Protein AF-A0AAU3E827-F1 (afdb_monomer_lite)

pLDDT: mean 73.8, std 22.66, range [32.19, 98.62]

Sequence (170 aa):
MNSERAERLVTALRARGVMAHVAEVGVYQFGVRVVIDWNIEALWDTDGAAGLDAQVLSDGMLVGFVPHIGGSEDFTEQQLVEAIATTSYSTEGLRPPTRSETETGRGTSTGTAASAGAGTDTDTGTDAGGVGEPDLPSDIPGPPAPPPPAADRPAGPPDHRRPKGRWWRR

Secondary structure (DSSP, 8-state):
--HHHHHHHHHHHHHTT--EEEEEEETTEEEEEEEEETTEEEEES-S--SSEEEEEEETTEEEEEEEEETTGGG--HHHHHHHHHH----TTTTS------------------------------------------S--PPPPPPPPPPP-PPPPPP------------

Radius of gyration: 27.18 Å; chains: 1; bounding box: 45×84×48 Å

Foldseek 3Di:
DFDVLQVVLQVLLVVVVWQWDWDDPDDRFIFIWTDPDPQWIWTWCRVVDQFIKIFIGGVNHTDFIGDGDPPRSPDDSVRNSVCVNPDDPDPVNRDDPPPPPPPPDDDDDDDDDDDDDDDDDDDDDDDDDDDDDPPDPPDDPDDDDDDDPDDDDPDDDDDPPDDDDDDDDD

Structure (mmCIF, N/CA/C/O backbone):
data_AF-A0AAU3E827-F1
#
_entry.id   AF-A0AAU3E827-F1
#
loop_
_atom_site.group_PDB
_atom_site.id
_atom_site.type_symbol
_atom_site.label_atom_id
_atom_site.label_alt_id
_atom_site.label_comp_id
_atom_site.label_asym_id
_atom_site.label_entity_id
_atom_site.label_seq_id
_atom_site.pdbx_PDB_ins_code
_atom_site.Cartn_x
_atom_site.Cartn_y
_atom_site.Cartn_z
_atom_site.occupancy
_atom_site.B_iso_or_equiv
_atom_site.auth_seq_id
_atom_site.auth_comp_id
_atom_site.auth_asym_id
_atom_site.auth_atom_id
_atom_site.pdbx_PDB_model_num
ATOM 1 N N . MET A 1 1 ? 7.265 2.039 -7.268 1.00 89.50 1 MET A N 1
ATOM 2 C CA . MET A 1 1 ? 8.273 1.048 -6.779 1.00 89.50 1 MET A CA 1
ATOM 3 C C . MET A 1 1 ? 9.019 0.242 -7.878 1.00 89.50 1 MET A C 1
ATOM 5 O O . MET A 1 1 ? 8.606 0.265 -9.030 1.00 89.50 1 MET A O 1
ATOM 9 N N . ASN A 1 2 ? 10.076 -0.531 -7.530 1.00 91.88 2 ASN A N 1
ATOM 10 C CA . ASN A 1 2 ? 10.695 -1.596 -8.366 1.00 91.88 2 ASN A CA 1
ATOM 11 C C . ASN A 1 2 ? 10.451 -3.027 -7.808 1.00 91.88 2 ASN A C 1
ATOM 13 O O . ASN A 1 2 ? 10.104 -3.168 -6.636 1.00 91.88 2 ASN A O 1
ATOM 17 N N . SER A 1 3 ? 10.646 -4.082 -8.621 1.00 94.00 3 SER A N 1
ATOM 18 C CA . SER A 1 3 ? 10.312 -5.482 -8.251 1.00 94.00 3 SER A CA 1
ATOM 19 C C . SER A 1 3 ? 11.042 -5.981 -7.005 1.00 94.00 3 SER A C 1
ATOM 21 O O . SER A 1 3 ? 10.412 -6.470 -6.073 1.00 94.00 3 SER A O 1
ATOM 23 N N . GLU A 1 4 ? 12.366 -5.816 -6.941 1.00 95.81 4 GLU A N 1
ATOM 24 C CA . GLU A 1 4 ? 13.160 -6.335 -5.821 1.00 95.81 4 GLU A CA 1
ATOM 25 C C . GLU A 1 4 ? 12.760 -5.689 -4.489 1.00 95.81 4 GLU A C 1
ATOM 27 O O . GLU A 1 4 ? 12.676 -6.361 -3.460 1.00 95.81 4 GLU A O 1
ATOM 32 N N . ARG A 1 5 ? 12.488 -4.376 -4.495 1.00 94.88 5 ARG A N 1
ATOM 33 C CA . ARG A 1 5 ? 11.984 -3.671 -3.312 1.00 94.88 5 ARG A CA 1
ATOM 34 C C . ARG A 1 5 ? 10.590 -4.171 -2.941 1.00 94.88 5 ARG A C 1
ATOM 36 O O . ARG A 1 5 ? 10.353 -4.441 -1.766 1.00 94.88 5 ARG A O 1
ATOM 43 N N . ALA A 1 6 ? 9.701 -4.361 -3.917 1.00 96.50 6 ALA A N 1
ATOM 44 C CA . ALA A 1 6 ? 8.362 -4.900 -3.682 1.00 96.50 6 ALA A CA 1
ATOM 45 C C . ALA A 1 6 ? 8.412 -6.285 -3.015 1.00 96.50 6 ALA A C 1
ATOM 47 O O . ALA A 1 6 ? 7.718 -6.530 -2.029 1.00 96.50 6 ALA A O 1
ATOM 48 N N . GLU A 1 7 ? 9.281 -7.174 -3.497 1.00 97.88 7 GLU A N 1
ATOM 49 C CA . GLU A 1 7 ? 9.473 -8.518 -2.944 1.00 97.88 7 GLU A CA 1
ATOM 50 C C . GLU A 1 7 ? 9.976 -8.492 -1.495 1.00 97.88 7 GLU A C 1
ATOM 52 O O . GLU A 1 7 ? 9.471 -9.239 -0.646 1.00 97.88 7 GLU A O 1
ATOM 57 N N . ARG A 1 8 ? 10.935 -7.609 -1.183 1.00 98.25 8 ARG A N 1
ATOM 58 C CA . ARG A 1 8 ? 11.434 -7.428 0.190 1.00 98.25 8 ARG A CA 1
ATOM 59 C C . ARG A 1 8 ? 10.343 -6.916 1.126 1.00 98.25 8 ARG A C 1
ATOM 61 O O . ARG A 1 8 ? 10.157 -7.492 2.200 1.00 98.25 8 ARG A O 1
ATOM 68 N N . LEU A 1 9 ? 9.574 -5.910 0.705 1.00 98.12 9 LEU A N 1
ATOM 69 C CA . LEU A 1 9 ? 8.457 -5.382 1.495 1.00 98.12 9 LEU A CA 1
ATOM 70 C C . LEU A 1 9 ? 7.380 -6.445 1.731 1.00 98.12 9 LEU A C 1
ATOM 72 O O . LEU A 1 9 ? 6.948 -6.637 2.864 1.00 98.12 9 LEU A O 1
ATOM 76 N N . VAL A 1 10 ? 6.987 -7.189 0.695 1.00 98.56 10 VAL A N 1
ATOM 77 C CA . VAL A 1 10 ? 6.007 -8.282 0.808 1.00 98.56 10 VAL A CA 1
ATOM 78 C C . VAL A 1 10 ? 6.490 -9.356 1.776 1.00 98.56 10 VAL A C 1
ATOM 80 O O . VAL A 1 10 ? 5.712 -9.839 2.600 1.00 98.56 10 VAL A O 1
ATOM 83 N N . THR A 1 11 ? 7.771 -9.717 1.714 1.00 98.62 11 THR A N 1
ATOM 84 C CA . THR A 1 11 ? 8.370 -10.690 2.635 1.00 98.62 11 THR A CA 1
ATOM 85 C C . THR A 1 11 ? 8.300 -10.196 4.082 1.00 98.62 11 THR A C 1
ATOM 87 O O . THR A 1 11 ? 7.845 -10.932 4.960 1.00 98.62 11 THR A O 1
ATOM 90 N N . ALA A 1 12 ? 8.673 -8.938 4.331 1.00 98.44 12 ALA A N 1
ATOM 91 C CA . ALA A 1 12 ? 8.632 -8.332 5.660 1.00 98.44 12 ALA A CA 1
ATOM 92 C C . ALA A 1 12 ? 7.198 -8.170 6.204 1.00 98.44 12 ALA A C 1
ATOM 94 O O . ALA A 1 12 ? 6.941 -8.444 7.376 1.00 98.44 12 ALA A O 1
ATOM 95 N N . LEU A 1 13 ? 6.240 -7.793 5.354 1.00 98.44 13 LEU A N 1
ATOM 96 C CA . LEU A 1 13 ? 4.821 -7.691 5.708 1.00 98.44 13 LEU A CA 1
ATOM 97 C C . LEU A 1 13 ? 4.226 -9.057 6.067 1.00 98.44 13 LEU A C 1
ATOM 99 O O . LEU A 1 13 ? 3.558 -9.197 7.094 1.00 98.44 13 LEU A O 1
ATOM 103 N N . ARG A 1 14 ? 4.525 -10.095 5.277 1.00 98.31 14 ARG A N 1
ATOM 104 C CA . ARG A 1 14 ? 4.084 -11.469 5.563 1.00 98.31 14 ARG A CA 1
ATOM 105 C C . ARG A 1 14 ? 4.651 -12.003 6.871 1.00 98.31 14 ARG A C 1
ATOM 107 O O . ARG A 1 14 ? 3.928 -12.669 7.607 1.00 98.31 14 ARG A O 1
ATOM 114 N N . ALA A 1 15 ? 5.903 -11.678 7.196 1.00 98.12 15 ALA A N 1
ATOM 115 C CA . ALA A 1 15 ? 6.501 -12.037 8.483 1.00 98.12 15 ALA A CA 1
ATOM 116 C C . ALA A 1 15 ? 5.746 -11.426 9.684 1.00 98.12 15 ALA A C 1
ATOM 118 O O . ALA A 1 15 ? 5.785 -11.985 10.777 1.00 98.12 15 ALA A O 1
ATOM 119 N N . ARG A 1 16 ? 5.008 -10.326 9.473 1.00 96.94 16 ARG A N 1
ATOM 120 C CA . ARG A 1 16 ? 4.135 -9.675 10.467 1.00 96.94 16 ARG A CA 1
ATOM 121 C C . ARG A 1 16 ? 2.681 -10.161 10.428 1.00 96.94 16 ARG A C 1
ATOM 123 O O . ARG A 1 16 ? 1.843 -9.625 11.145 1.00 96.94 16 ARG A O 1
ATOM 130 N N . GLY A 1 17 ? 2.363 -11.155 9.598 1.00 96.31 17 GLY A N 1
ATOM 131 C CA . GLY A 1 17 ? 1.007 -11.686 9.443 1.00 96.31 17 GLY A CA 1
ATOM 132 C C . GLY A 1 17 ? 0.103 -10.880 8.505 1.00 96.31 17 GLY A C 1
ATOM 133 O O . GLY A 1 17 ? -1.090 -11.168 8.437 1.00 96.31 17 GLY A O 1
ATOM 134 N N . VAL A 1 18 ? 0.641 -9.908 7.760 1.00 96.88 18 VAL A N 1
ATOM 135 C CA . VAL A 1 18 ? -0.112 -9.175 6.731 1.00 96.88 18 VAL A CA 1
ATOM 136 C C . VAL A 1 18 ? -0.205 -10.029 5.465 1.00 96.88 18 VAL A C 1
ATOM 138 O O . VAL A 1 18 ? 0.802 -10.536 4.963 1.00 96.88 18 VAL A O 1
ATOM 141 N N . MET A 1 19 ? -1.412 -10.172 4.913 1.00 97.06 19 MET A N 1
ATOM 142 C CA . MET A 1 19 ? -1.637 -10.869 3.643 1.00 97.06 19 MET A CA 1
ATOM 143 C C . MET A 1 19 ? -1.208 -9.993 2.460 1.00 97.06 19 MET A C 1
ATOM 145 O O . MET A 1 19 ? -2.031 -9.367 1.799 1.00 97.06 19 MET A O 1
ATOM 149 N N . ALA A 1 20 ? 0.101 -9.930 2.216 1.00 97.88 20 ALA A N 1
ATOM 150 C CA . ALA A 1 20 ? 0.694 -9.117 1.159 1.00 97.88 20 ALA A CA 1
ATOM 151 C C . ALA A 1 20 ? 1.113 -9.948 -0.065 1.00 97.88 20 ALA A C 1
ATOM 153 O O . ALA A 1 20 ? 1.507 -11.108 0.064 1.00 97.88 20 ALA A O 1
ATOM 154 N N . HIS A 1 21 ? 1.087 -9.351 -1.252 1.00 97.88 21 HIS A N 1
ATOM 155 C CA . HIS A 1 21 ? 1.563 -9.907 -2.520 1.00 97.88 21 HIS A CA 1
ATOM 156 C C . HIS A 1 21 ? 2.255 -8.812 -3.333 1.00 97.88 21 HIS A C 1
ATOM 158 O O . HIS A 1 21 ? 1.948 -7.634 -3.171 1.00 97.88 21 HIS A O 1
ATOM 164 N N . VAL A 1 22 ? 3.177 -9.193 -4.218 1.00 97.88 22 VAL A N 1
ATOM 165 C CA . VAL A 1 22 ? 3.692 -8.245 -5.213 1.00 97.88 22 VAL A CA 1
ATOM 166 C C . VAL A 1 22 ? 2.555 -7.951 -6.189 1.00 97.88 22 VAL A C 1
ATOM 168 O O . VAL A 1 22 ? 1.878 -8.872 -6.646 1.00 97.88 22 VAL A O 1
ATOM 171 N N . ALA A 1 23 ? 2.310 -6.672 -6.455 1.00 96.44 23 ALA A N 1
ATOM 172 C CA . ALA A 1 23 ? 1.369 -6.235 -7.473 1.00 96.44 23 ALA A CA 1
ATOM 173 C C . ALA A 1 23 ? 2.135 -5.941 -8.764 1.00 96.44 23 ALA A C 1
ATOM 175 O O . ALA A 1 23 ? 3.034 -5.108 -8.756 1.00 96.44 23 ALA A O 1
ATOM 176 N N . GLU A 1 24 ? 1.758 -6.591 -9.859 1.00 94.25 24 GLU A N 1
ATOM 177 C CA . GLU A 1 24 ? 2.241 -6.287 -11.208 1.00 94.25 24 GLU A CA 1
ATOM 178 C C . GLU A 1 24 ? 1.109 -5.573 -11.951 1.00 94.25 24 GLU A C 1
ATOM 180 O O . GLU A 1 24 ? 0.188 -6.210 -12.461 1.00 94.25 24 GLU A O 1
ATOM 185 N N . VAL A 1 25 ? 1.114 -4.239 -11.928 1.00 89.06 25 VAL A N 1
ATOM 186 C CA . VAL A 1 25 ? 0.008 -3.425 -12.476 1.00 89.06 25 VAL A CA 1
ATOM 187 C C . VAL A 1 25 ? 0.232 -3.011 -13.930 1.00 89.06 25 VAL A C 1
ATOM 189 O O . VAL A 1 25 ? -0.688 -2.550 -14.600 1.00 89.06 25 VAL A O 1
ATOM 192 N N . GLY A 1 26 ? 1.444 -3.213 -14.440 1.00 86.94 26 GLY A N 1
ATOM 193 C CA . GLY A 1 26 ? 1.825 -2.870 -15.798 1.00 86.94 26 GLY A CA 1
ATOM 194 C C . GLY A 1 26 ? 3.244 -3.323 -16.113 1.00 86.94 26 GLY A C 1
ATOM 195 O O . GLY A 1 26 ? 3.933 -3.929 -15.290 1.00 86.94 26 GLY A O 1
ATOM 196 N N . VAL A 1 27 ? 3.705 -3.012 -17.322 1.00 87.25 27 VAL A N 1
ATOM 197 C CA . VAL A 1 27 ? 5.070 -3.339 -17.747 1.00 87.25 27 VAL A CA 1
ATOM 198 C C . VAL A 1 27 ? 6.056 -2.502 -16.925 1.00 87.25 27 VAL A C 1
ATOM 200 O O . VAL A 1 27 ? 6.040 -1.278 -17.000 1.00 87.25 27 VAL A O 1
ATOM 203 N N . TYR A 1 28 ? 6.895 -3.172 -16.130 1.00 86.50 28 TYR A N 1
ATOM 204 C CA . TYR A 1 28 ? 7.830 -2.559 -15.172 1.00 86.50 28 TYR A CA 1
ATOM 205 C C . TYR A 1 28 ? 7.185 -1.708 -14.063 1.00 86.50 28 TYR A C 1
ATOM 207 O O . TYR A 1 28 ? 7.879 -0.924 -13.418 1.00 86.50 28 TYR A O 1
ATOM 215 N N . GLN A 1 29 ? 5.885 -1.873 -13.810 1.00 91.44 29 GLN A N 1
ATOM 216 C CA . GLN A 1 29 ? 5.187 -1.196 -12.718 1.00 91.44 29 GLN A CA 1
ATOM 217 C C . GLN A 1 29 ? 4.831 -2.203 -11.630 1.00 91.44 29 GLN A C 1
ATOM 219 O O . GLN A 1 29 ? 3.978 -3.076 -11.816 1.00 91.44 29 GLN A O 1
ATOM 224 N N . PHE A 1 30 ? 5.513 -2.063 -10.495 1.00 94.94 30 PHE A N 1
ATOM 225 C CA . PHE A 1 30 ? 5.391 -2.950 -9.346 1.00 94.94 30 PHE A CA 1
ATOM 226 C C . PHE A 1 30 ? 4.871 -2.186 -8.133 1.00 94.94 30 PHE A C 1
ATOM 228 O O . PHE A 1 30 ? 5.227 -1.025 -7.948 1.00 94.94 30 PHE A O 1
ATOM 235 N N . GLY A 1 31 ? 4.090 -2.866 -7.299 1.00 96.12 31 GLY A N 1
ATOM 236 C CA . GLY A 1 31 ? 3.497 -2.345 -6.069 1.00 96.12 31 GLY A CA 1
ATOM 237 C C . GLY A 1 31 ? 3.402 -3.415 -4.977 1.00 96.12 31 GLY A C 1
ATOM 238 O O . GLY A 1 31 ? 3.811 -4.565 -5.175 1.00 96.12 31 GLY A O 1
ATOM 239 N N . VAL A 1 32 ? 2.818 -3.063 -3.832 1.00 97.69 32 VAL A N 1
ATOM 240 C CA . VAL A 1 32 ? 2.404 -4.042 -2.812 1.00 97.69 32 VAL A CA 1
ATOM 241 C C . VAL A 1 32 ? 0.884 -4.138 -2.796 1.00 97.69 32 VAL A C 1
ATOM 243 O O . VAL A 1 32 ? 0.195 -3.156 -2.554 1.00 97.69 32 VAL A O 1
ATOM 246 N N . ARG A 1 33 ? 0.346 -5.338 -2.998 1.00 97.81 33 ARG A N 1
ATOM 247 C CA . ARG A 1 33 ? -1.071 -5.644 -2.784 1.00 97.81 33 ARG A CA 1
ATOM 248 C C . ARG A 1 33 ? -1.262 -6.190 -1.378 1.00 97.81 33 ARG A C 1
ATOM 250 O O . ARG A 1 33 ? -0.652 -7.200 -1.043 1.00 97.81 33 ARG A O 1
ATOM 257 N N . VAL A 1 34 ? -2.124 -5.573 -0.582 1.00 97.81 34 VAL A N 1
ATOM 258 C CA . VAL A 1 34 ? -2.538 -6.059 0.740 1.00 97.81 34 VAL A CA 1
ATOM 259 C C . VAL A 1 34 ? -3.994 -6.493 0.673 1.00 97.81 34 VAL A C 1
ATOM 261 O O . VAL A 1 34 ? -4.858 -5.697 0.325 1.00 97.81 34 VAL A O 1
ATOM 264 N N . VAL A 1 35 ? -4.271 -7.747 1.020 1.00 95.94 35 VAL A N 1
ATOM 265 C CA . VAL A 1 35 ? -5.639 -8.264 1.149 1.00 95.94 35 VAL A CA 1
ATOM 266 C C . VAL A 1 35 ? -6.171 -7.869 2.524 1.00 95.94 35 VAL A C 1
ATOM 268 O O . VAL A 1 35 ? -5.610 -8.273 3.544 1.00 95.94 35 VAL A O 1
ATOM 271 N N . ILE A 1 36 ? -7.229 -7.059 2.544 1.00 93.31 36 ILE A N 1
ATOM 272 C CA . ILE A 1 36 ? -7.860 -6.541 3.767 1.00 93.31 36 ILE A CA 1
ATOM 273 C C . ILE A 1 36 ? -9.008 -7.461 4.185 1.00 93.31 36 ILE A C 1
ATOM 275 O O . ILE A 1 36 ? -9.110 -7.843 5.349 1.00 93.31 36 ILE A O 1
ATOM 279 N N . ASP A 1 37 ? -9.844 -7.838 3.218 1.00 89.69 37 ASP A N 1
ATOM 280 C CA . ASP A 1 37 ? -10.944 -8.790 3.368 1.00 89.69 37 ASP A CA 1
ATOM 281 C C . ASP A 1 37 ? -11.119 -9.576 2.054 1.00 89.69 37 ASP A C 1
ATOM 283 O O . ASP A 1 37 ? -10.367 -9.374 1.101 1.00 89.69 37 ASP A O 1
ATOM 287 N N . TRP A 1 38 ? -12.100 -10.476 1.980 1.00 86.38 38 TRP A N 1
ATOM 288 C CA . TRP A 1 38 ? -12.307 -11.400 0.861 1.00 86.38 38 TRP A CA 1
ATOM 289 C C . TRP A 1 38 ? -12.309 -10.733 -0.522 1.00 86.38 38 TRP A C 1
ATOM 291 O O . TRP A 1 38 ? -11.737 -11.282 -1.462 1.00 86.38 38 TRP A O 1
ATOM 301 N N . ASN A 1 39 ? -12.945 -9.570 -0.650 1.00 92.31 39 ASN A N 1
ATOM 302 C CA . ASN A 1 39 ? -13.027 -8.813 -1.897 1.00 92.31 39 ASN A CA 1
ATOM 303 C C . ASN A 1 39 ? -12.383 -7.425 -1.817 1.00 92.31 39 ASN A C 1
ATOM 305 O O . ASN A 1 39 ? -12.482 -6.681 -2.790 1.00 92.31 39 ASN A O 1
ATOM 309 N N . ILE A 1 40 ? -11.743 -7.080 -0.693 1.00 94.56 40 ILE A N 1
ATOM 310 C CA . ILE A 1 40 ? -11.146 -5.760 -0.478 1.00 94.56 40 ILE A CA 1
ATOM 311 C C . ILE A 1 40 ? -9.628 -5.874 -0.451 1.00 94.56 40 ILE A C 1
ATOM 313 O O . ILE A 1 40 ? -9.055 -6.605 0.362 1.00 94.56 40 ILE A O 1
ATOM 317 N N . GLU A 1 41 ? -8.974 -5.090 -1.298 1.00 96.19 41 GLU A N 1
ATOM 318 C CA . GLU A 1 41 ? -7.521 -5.019 -1.387 1.00 96.19 41 GLU A CA 1
ATOM 319 C C . GLU A 1 41 ? -7.019 -3.578 -1.451 1.00 96.19 41 GLU A C 1
ATOM 321 O O . GLU A 1 41 ? -7.676 -2.705 -2.008 1.00 96.19 41 GLU A O 1
ATOM 326 N N . ALA A 1 42 ? -5.839 -3.330 -0.888 1.00 96.75 42 ALA A N 1
ATOM 327 C CA . ALA A 1 42 ? -5.106 -2.082 -1.054 1.00 96.75 42 ALA A CA 1
ATOM 328 C C . ALA A 1 42 ? -3.899 -2.302 -1.967 1.00 96.75 42 ALA A C 1
ATOM 330 O O . ALA A 1 42 ? -3.092 -3.202 -1.728 1.00 96.75 42 ALA A O 1
ATOM 331 N N . LEU A 1 43 ? -3.773 -1.474 -2.997 1.00 96.75 43 LEU A N 1
ATOM 332 C CA . LEU A 1 43 ? -2.625 -1.407 -3.890 1.00 96.75 43 LEU A CA 1
ATOM 333 C C . LEU A 1 43 ? -1.760 -0.214 -3.497 1.00 96.75 43 LEU A C 1
ATOM 335 O O . LEU A 1 43 ? -2.194 0.922 -3.639 1.00 96.75 43 LEU A O 1
ATOM 339 N N . TRP A 1 44 ? -0.562 -0.491 -2.997 1.00 97.00 44 TRP A N 1
ATOM 340 C CA . TRP A 1 44 ? 0.399 0.497 -2.515 1.00 97.00 44 TRP A CA 1
ATOM 341 C C . TRP A 1 44 ? 1.504 0.770 -3.540 1.00 97.00 44 TRP A C 1
ATOM 343 O O . TRP A 1 44 ? 2.054 -0.190 -4.097 1.00 97.00 44 TRP A O 1
ATOM 353 N N . ASP A 1 45 ? 1.861 2.050 -3.720 1.00 93.88 45 ASP A N 1
ATOM 354 C CA . ASP A 1 45 ? 2.953 2.550 -4.590 1.00 93.88 45 ASP A CA 1
ATOM 355 C C . ASP A 1 45 ? 2.929 1.918 -5.999 1.00 93.88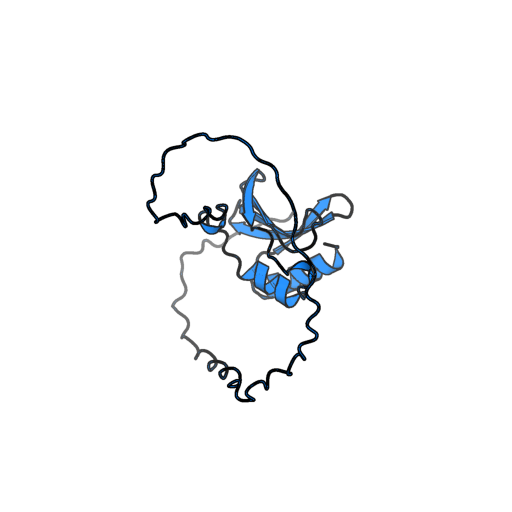 45 ASP A C 1
ATOM 357 O O . ASP A 1 45 ? 3.911 1.356 -6.495 1.00 93.88 45 ASP A O 1
ATOM 361 N N . THR A 1 46 ? 1.749 1.939 -6.629 1.00 90.69 46 THR A N 1
ATOM 362 C CA . THR A 1 46 ? 1.534 1.398 -7.983 1.00 90.69 46 THR A CA 1
ATOM 363 C C . THR A 1 46 ? 1.576 2.447 -9.088 1.00 90.69 46 THR A C 1
ATOM 365 O O . THR A 1 46 ? 1.708 2.083 -10.254 1.00 90.69 46 THR A O 1
ATOM 368 N N . ASP A 1 47 ? 1.447 3.731 -8.759 1.00 83.75 47 ASP A N 1
ATOM 369 C CA . ASP A 1 47 ? 1.409 4.823 -9.738 1.00 83.75 47 ASP A CA 1
ATOM 370 C C . ASP A 1 47 ? 2.792 5.436 -10.027 1.00 83.75 47 ASP A C 1
ATOM 372 O O . ASP A 1 47 ? 2.954 6.177 -10.998 1.00 83.75 47 ASP A O 1
ATOM 376 N N . GLY A 1 48 ? 3.806 5.072 -9.233 1.00 78.50 48 GLY A N 1
ATOM 377 C CA . GLY A 1 48 ? 5.167 5.581 -9.360 1.00 78.50 48 GLY A CA 1
ATOM 378 C C . GLY A 1 48 ? 5.333 7.017 -8.862 1.00 78.50 48 GLY A C 1
ATOM 379 O O . GLY A 1 48 ? 6.335 7.650 -9.209 1.00 78.50 48 GLY A O 1
ATOM 380 N N . ALA A 1 49 ? 4.377 7.533 -8.083 1.00 80.44 49 ALA A N 1
ATOM 381 C CA . ALA A 1 49 ? 4.519 8.799 -7.389 1.00 80.44 49 ALA A CA 1
ATOM 382 C C . ALA A 1 49 ? 5.712 8.765 -6.420 1.00 80.44 49 ALA A C 1
ATOM 384 O O . ALA A 1 49 ? 6.158 7.717 -5.947 1.00 80.44 49 ALA A O 1
ATOM 385 N N . ALA A 1 50 ? 6.269 9.944 -6.140 1.00 80.56 50 ALA A N 1
ATOM 386 C CA . ALA A 1 50 ? 7.257 10.066 -5.084 1.00 80.56 50 ALA A CA 1
ATOM 387 C C . ALA A 1 50 ? 6.536 9.909 -3.739 1.00 80.56 50 ALA A C 1
ATOM 389 O O . ALA A 1 50 ? 5.791 10.799 -3.345 1.00 80.56 50 ALA A O 1
ATOM 390 N N . GLY A 1 51 ? 6.784 8.783 -3.068 1.00 87.31 51 GLY A N 1
ATOM 391 C CA . GLY A 1 51 ? 6.298 8.449 -1.731 1.00 87.31 51 GLY A CA 1
ATOM 392 C C . GLY A 1 51 ? 5.177 7.412 -1.721 1.00 87.31 51 GLY A C 1
ATOM 393 O O . GLY A 1 51 ? 4.973 6.682 -2.685 1.00 87.31 51 GLY A O 1
ATOM 394 N N . LEU A 1 52 ? 4.549 7.254 -0.560 1.00 93.94 52 LEU A N 1
ATOM 395 C CA . LEU A 1 52 ? 3.709 6.121 -0.214 1.00 93.94 52 LEU A CA 1
ATOM 396 C C . LEU A 1 52 ? 2.242 6.546 -0.117 1.00 93.94 52 LEU A C 1
ATOM 398 O O . LEU A 1 52 ? 1.850 7.301 0.776 1.00 93.94 52 LEU A O 1
ATOM 402 N N . ASP A 1 53 ? 1.436 5.965 -0.993 1.00 94.00 53 ASP A N 1
ATOM 403 C CA . ASP A 1 53 ? -0.019 6.038 -1.009 1.00 94.00 53 ASP A CA 1
ATOM 404 C C . ASP A 1 53 ? -0.622 4.663 -1.326 1.00 94.00 53 ASP A C 1
ATOM 406 O O . ASP A 1 53 ? 0.097 3.692 -1.603 1.00 94.00 53 ASP A O 1
ATOM 410 N N . ALA A 1 54 ? -1.954 4.570 -1.254 1.00 95.44 54 ALA A N 1
ATOM 411 C CA . ALA A 1 54 ? -2.652 3.367 -1.678 1.00 95.44 54 ALA A CA 1
ATOM 412 C C . ALA A 1 54 ? -3.997 3.646 -2.338 1.00 95.44 54 ALA A C 1
ATOM 414 O O . ALA A 1 54 ? -4.751 4.525 -1.922 1.00 95.44 54 ALA A O 1
ATOM 415 N N . GLN A 1 55 ? -4.361 2.790 -3.284 1.00 94.31 55 GLN A N 1
ATOM 416 C CA . GLN A 1 55 ? -5.714 2.678 -3.817 1.00 94.31 55 GLN A CA 1
ATOM 417 C C . GLN A 1 55 ? -6.410 1.477 -3.182 1.00 94.31 55 GLN A C 1
ATOM 419 O O . GLN A 1 55 ? -5.858 0.379 -3.173 1.00 94.31 55 GLN A O 1
ATOM 424 N N . VAL A 1 56 ? -7.625 1.661 -2.667 1.00 94.75 56 VAL A N 1
ATOM 425 C CA . VAL A 1 56 ? -8.425 0.577 -2.085 1.00 94.75 56 VAL A CA 1
ATOM 426 C C . VAL A 1 56 ? -9.490 0.146 -3.079 1.00 94.75 56 VAL A C 1
ATOM 428 O O . VAL A 1 56 ? -10.333 0.945 -3.492 1.00 94.75 56 VAL A O 1
ATOM 431 N N . LEU A 1 57 ? -9.452 -1.127 -3.450 1.00 94.06 57 LEU A N 1
ATOM 432 C CA . LEU A 1 57 ? -10.355 -1.755 -4.398 1.00 94.06 57 LEU A CA 1
ATOM 433 C C . LEU A 1 57 ? -11.304 -2.705 -3.664 1.00 94.06 57 LEU A C 1
ATOM 435 O O . LEU A 1 57 ? -10.874 -3.444 -2.784 1.00 94.06 57 LEU A O 1
ATOM 439 N N . SER A 1 58 ? -12.575 -2.711 -4.060 1.00 94.00 58 SER A N 1
ATOM 440 C CA . SER A 1 58 ? -13.566 -3.724 -3.690 1.00 94.00 58 SER A CA 1
ATOM 441 C C . SER A 1 58 ? -14.092 -4.377 -4.962 1.00 94.00 58 SER A C 1
ATOM 443 O O . SER A 1 58 ? -14.570 -3.672 -5.852 1.00 94.00 58 SER A O 1
ATOM 445 N N . ASP A 1 59 ? -13.955 -5.697 -5.092 1.00 92.69 59 ASP A N 1
ATOM 446 C CA . ASP A 1 59 ? -14.280 -6.440 -6.323 1.00 92.69 59 ASP A CA 1
ATOM 447 C C . ASP A 1 59 ? -13.607 -5.834 -7.578 1.00 92.69 59 ASP A C 1
ATOM 449 O O . ASP A 1 59 ? -14.181 -5.771 -8.665 1.00 92.69 59 ASP A O 1
ATOM 453 N N . GLY A 1 60 ? -12.378 -5.333 -7.412 1.00 92.25 60 GLY A N 1
ATOM 454 C CA . GLY A 1 60 ? -11.606 -4.672 -8.469 1.00 92.25 60 GLY A CA 1
ATOM 455 C C . GLY A 1 60 ? -12.060 -3.248 -8.818 1.00 92.25 60 GLY A C 1
ATOM 456 O O . GLY A 1 60 ? -11.441 -2.614 -9.669 1.00 92.25 60 GLY A O 1
ATOM 457 N N . MET A 1 61 ? -13.100 -2.716 -8.170 1.00 93.69 61 MET A N 1
ATOM 458 C CA . MET A 1 61 ? -13.538 -1.328 -8.332 1.00 93.69 61 MET A CA 1
ATOM 459 C C . MET A 1 61 ? -12.932 -0.432 -7.252 1.00 93.69 61 MET A C 1
ATOM 461 O O . MET A 1 61 ? -12.952 -0.780 -6.076 1.00 93.69 61 MET A O 1
ATOM 465 N N . LEU A 1 62 ? -12.436 0.746 -7.636 1.00 92.56 62 LEU A N 1
ATOM 466 C CA . LEU A 1 62 ? -11.891 1.727 -6.696 1.00 92.56 62 LEU A CA 1
ATOM 467 C C . LEU A 1 62 ? -12.981 2.247 -5.752 1.00 92.56 62 LEU A C 1
ATOM 469 O O . LEU A 1 62 ? -13.964 2.837 -6.198 1.00 92.56 62 LEU A O 1
ATOM 473 N N . VAL A 1 63 ? -12.782 2.049 -4.449 1.00 91.88 63 VAL A N 1
ATOM 474 C CA . VAL A 1 63 ? -13.716 2.470 -3.389 1.00 91.88 63 VAL A CA 1
ATOM 475 C C . VAL A 1 63 ? -13.115 3.471 -2.407 1.00 91.88 63 VAL A C 1
ATOM 477 O O . VAL A 1 63 ? -13.854 4.086 -1.641 1.00 91.88 63 VAL A O 1
ATOM 480 N N . GLY A 1 64 ? -11.797 3.664 -2.420 1.00 91.19 64 GLY A N 1
ATOM 481 C CA . GLY A 1 64 ? -11.135 4.624 -1.545 1.00 91.19 64 GLY A CA 1
ATOM 482 C C . GLY A 1 64 ? -9.646 4.746 -1.819 1.00 91.19 64 GLY A C 1
ATOM 483 O O . GLY A 1 64 ? -9.101 4.074 -2.694 1.00 91.19 64 GLY A O 1
ATOM 484 N N . PHE A 1 65 ? -8.991 5.604 -1.048 1.00 91.88 65 PHE A N 1
ATOM 485 C CA . PHE A 1 65 ? -7.550 5.797 -1.096 1.00 91.88 65 PHE A CA 1
ATOM 486 C C . PHE A 1 65 ? -6.994 5.974 0.313 1.00 91.88 65 PHE A C 1
ATOM 488 O O . PHE A 1 65 ? -7.657 6.532 1.188 1.00 91.88 65 PHE A O 1
ATOM 495 N N . VAL A 1 66 ? -5.765 5.513 0.515 1.00 91.94 66 VAL A N 1
ATOM 496 C CA . VAL A 1 66 ? -4.920 5.995 1.602 1.00 91.94 66 VAL A CA 1
ATOM 497 C C . VAL A 1 66 ? -4.199 7.226 1.056 1.00 91.94 66 VAL A C 1
ATOM 499 O O . VAL A 1 66 ? -3.511 7.099 0.041 1.00 91.94 66 VAL A O 1
ATOM 502 N N . PRO A 1 67 ? -4.380 8.415 1.659 1.00 88.31 67 PRO A N 1
ATOM 503 C CA . PRO A 1 67 ? -3.711 9.621 1.193 1.00 88.31 67 PRO A CA 1
ATOM 504 C C . PRO A 1 67 ? -2.193 9.459 1.204 1.00 88.31 67 PRO A C 1
ATOM 506 O O . PRO A 1 67 ? -1.653 8.750 2.054 1.00 88.31 67 PRO A O 1
ATOM 509 N N . HIS A 1 68 ? -1.525 10.194 0.315 1.00 90.56 68 HIS A N 1
ATOM 510 C CA . HIS A 1 68 ? -0.073 10.337 0.335 1.00 90.56 68 HIS A CA 1
ATOM 511 C C . HIS A 1 68 ? 0.434 10.666 1.738 1.00 90.56 68 HIS A C 1
ATOM 513 O O . HIS A 1 68 ? -0.011 11.633 2.370 1.00 90.56 68 HIS A O 1
ATOM 519 N N . ILE A 1 69 ? 1.388 9.874 2.212 1.00 89.62 69 ILE A N 1
ATOM 520 C CA . ILE A 1 69 ? 2.032 10.082 3.502 1.00 89.62 69 ILE A CA 1
ATOM 521 C C . ILE A 1 69 ? 3.208 11.040 3.287 1.00 89.62 69 ILE A C 1
ATOM 523 O O . ILE A 1 69 ? 4.236 10.659 2.739 1.00 89.62 69 ILE A O 1
ATOM 527 N N . GLY A 1 70 ? 3.087 12.297 3.717 1.00 88.69 70 GLY A N 1
ATOM 528 C CA . GLY A 1 70 ? 4.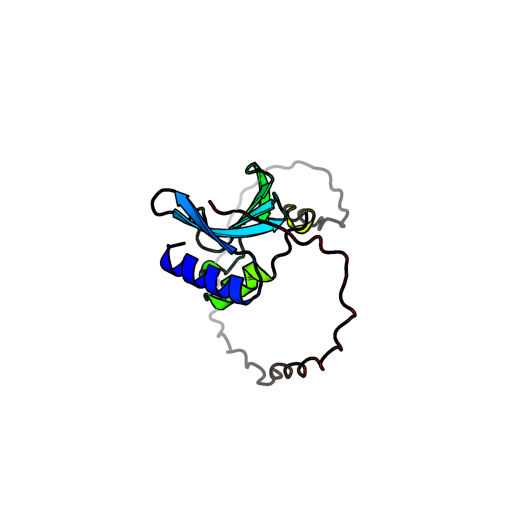166 13.281 3.554 1.00 88.69 70 GLY A CA 1
ATOM 529 C C . GLY A 1 70 ? 5.471 12.854 4.244 1.00 88.69 70 GLY A C 1
ATOM 530 O O . GLY A 1 70 ? 5.444 12.420 5.397 1.00 88.69 70 GLY A O 1
ATOM 531 N N . GLY A 1 71 ? 6.606 12.983 3.550 1.00 91.50 71 GLY A N 1
ATOM 532 C CA . GLY A 1 71 ? 7.924 12.551 4.035 1.00 91.50 71 GLY A CA 1
ATOM 533 C C . GLY A 1 71 ? 8.227 11.069 3.782 1.00 91.50 71 GLY A C 1
ATOM 534 O O . GLY A 1 71 ? 9.304 10.592 4.140 1.00 91.50 71 GLY A O 1
ATOM 535 N N . SER A 1 72 ? 7.289 10.323 3.186 1.00 92.94 72 SER A N 1
ATOM 536 C CA . SER A 1 72 ? 7.471 8.903 2.866 1.00 92.94 72 SER A CA 1
ATOM 537 C C . SER A 1 72 ? 8.379 8.633 1.669 1.00 92.94 72 SER A C 1
ATOM 539 O O . SER A 1 72 ? 8.790 7.492 1.461 1.00 92.94 72 SER A O 1
ATOM 541 N N . GLU A 1 73 ? 8.748 9.673 0.926 1.00 91.88 73 GLU A N 1
ATOM 542 C CA . GLU A 1 73 ? 9.711 9.621 -0.173 1.00 91.88 73 GLU A CA 1
ATOM 543 C C . GLU A 1 73 ? 11.076 9.101 0.312 1.00 91.88 73 GLU A C 1
ATOM 545 O O . GLU A 1 73 ? 11.754 8.354 -0.396 1.00 91.88 73 GLU A O 1
ATOM 550 N N . ASP A 1 74 ? 11.419 9.429 1.561 1.00 94.38 74 ASP A N 1
ATOM 551 C CA . ASP A 1 74 ? 12.678 9.074 2.217 1.00 94.38 74 ASP A CA 1
ATOM 552 C C . ASP A 1 74 ? 12.536 7.904 3.206 1.00 94.38 74 ASP A C 1
ATOM 554 O O . ASP A 1 74 ? 13.479 7.569 3.929 1.00 94.38 74 ASP A O 1
ATOM 558 N N . PHE A 1 75 ? 11.366 7.257 3.270 1.00 95.06 75 PHE A N 1
ATOM 559 C CA . PHE A 1 75 ? 11.168 6.149 4.200 1.00 95.06 75 PHE A CA 1
ATOM 560 C C . PHE A 1 75 ? 12.091 4.971 3.880 1.00 95.06 75 PHE A C 1
ATOM 562 O O . PHE A 1 75 ? 12.201 4.474 2.750 1.00 95.06 75 PHE A O 1
ATOM 569 N N . THR A 1 76 ? 12.695 4.457 4.948 1.00 95.88 76 THR A N 1
ATOM 570 C CA . THR A 1 76 ? 13.356 3.153 4.959 1.00 95.88 76 THR A CA 1
ATOM 571 C C . THR A 1 76 ? 12.351 2.033 4.697 1.00 95.88 76 THR A C 1
ATOM 573 O O . THR A 1 76 ? 11.145 2.186 4.900 1.00 95.88 76 THR A O 1
ATOM 576 N N . GLU A 1 77 ? 12.835 0.858 4.292 1.00 95.56 77 GLU A N 1
ATOM 577 C CA . GLU A 1 77 ? 11.961 -0.302 4.085 1.00 95.56 77 GLU A CA 1
ATOM 578 C C . GLU A 1 77 ? 11.197 -0.674 5.363 1.00 95.56 77 GLU A C 1
ATOM 580 O O . GLU A 1 77 ? 10.011 -0.981 5.297 1.00 95.56 77 GLU A O 1
ATOM 585 N N . GLN A 1 78 ? 11.827 -0.573 6.537 1.00 96.75 78 GLN A N 1
ATOM 586 C CA . GLN A 1 78 ? 11.153 -0.821 7.811 1.00 96.75 78 GLN A CA 1
ATOM 587 C C . GLN A 1 78 ? 10.028 0.187 8.077 1.00 96.75 78 GLN A C 1
ATOM 589 O O . GLN A 1 78 ? 8.961 -0.217 8.533 1.00 96.75 78 GLN A O 1
ATOM 594 N N . GLN A 1 79 ? 10.237 1.471 7.768 1.00 97.38 79 GLN A N 1
ATOM 595 C CA . GLN A 1 79 ? 9.206 2.504 7.915 1.00 97.38 79 GLN A CA 1
ATOM 596 C C . GLN A 1 79 ? 8.050 2.302 6.934 1.00 97.38 79 GLN A C 1
ATOM 598 O O . GLN A 1 79 ? 6.898 2.445 7.332 1.00 97.38 79 GLN A O 1
ATOM 603 N N . LEU A 1 80 ? 8.331 1.901 5.690 1.00 96.56 80 LEU A N 1
ATOM 604 C CA . LEU A 1 80 ? 7.285 1.532 4.732 1.00 96.56 80 LEU A CA 1
ATOM 605 C C . LEU A 1 80 ? 6.461 0.343 5.237 1.00 96.56 80 LEU A C 1
ATOM 607 O O . LEU A 1 80 ? 5.235 0.392 5.230 1.00 96.56 80 LEU A O 1
ATOM 611 N N . VA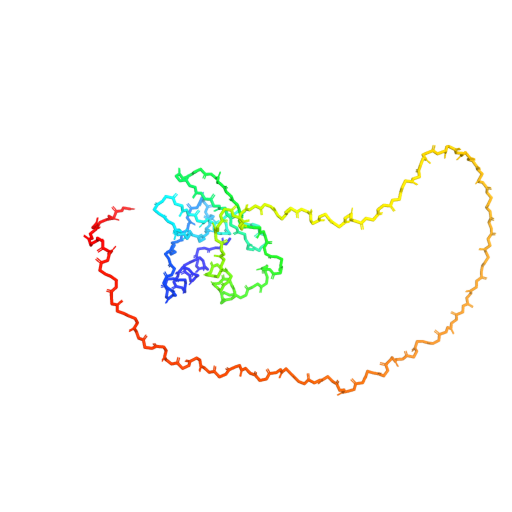L A 1 81 ? 7.120 -0.718 5.714 1.00 97.88 81 VAL A N 1
ATOM 612 C CA . VAL A 1 81 ? 6.437 -1.896 6.272 1.00 97.88 81 VAL A CA 1
ATOM 613 C C . VAL A 1 81 ? 5.583 -1.505 7.477 1.00 97.88 81 VAL A C 1
ATOM 615 O O . VAL A 1 81 ? 4.453 -1.972 7.589 1.00 97.88 81 VAL A O 1
ATOM 618 N N . GLU A 1 82 ? 6.103 -0.662 8.371 1.00 97.38 82 GLU A N 1
ATOM 619 C CA . GLU A 1 82 ? 5.362 -0.169 9.534 1.00 97.38 82 GLU A CA 1
ATOM 620 C C . GLU A 1 82 ? 4.130 0.637 9.125 1.00 97.38 82 GLU A C 1
ATOM 622 O O . GLU A 1 82 ? 3.033 0.355 9.607 1.00 97.38 82 GLU A O 1
ATOM 627 N N . ALA A 1 83 ? 4.290 1.587 8.204 1.00 96.38 83 ALA A N 1
ATOM 628 C CA . ALA A 1 83 ? 3.196 2.408 7.702 1.00 96.38 83 ALA A CA 1
ATOM 629 C C . ALA A 1 83 ? 2.093 1.541 7.078 1.00 96.38 83 ALA A C 1
ATOM 631 O O . ALA A 1 83 ? 0.932 1.633 7.474 1.00 96.38 83 ALA A O 1
ATOM 632 N N . ILE A 1 84 ? 2.454 0.624 6.176 1.00 96.19 84 ILE A N 1
ATOM 633 C CA . ILE A 1 84 ? 1.491 -0.269 5.515 1.00 96.19 84 ILE A CA 1
ATOM 634 C C . ILE A 1 84 ? 0.787 -1.179 6.534 1.00 96.19 84 ILE A C 1
ATOM 636 O O . ILE A 1 84 ? -0.428 -1.372 6.461 1.00 96.19 84 ILE A O 1
ATOM 640 N N . ALA A 1 85 ? 1.530 -1.744 7.492 1.00 96.00 85 ALA A N 1
ATOM 641 C CA . ALA A 1 85 ? 0.993 -2.696 8.465 1.00 96.00 85 ALA A CA 1
ATOM 642 C C . ALA A 1 85 ? 0.095 -2.051 9.532 1.00 96.00 85 ALA A C 1
ATOM 644 O O . ALA A 1 85 ? -0.755 -2.739 10.096 1.00 96.00 85 ALA A O 1
ATOM 645 N N . THR A 1 86 ? 0.289 -0.765 9.833 1.00 94.44 86 THR A N 1
ATOM 646 C CA . THR A 1 86 ? -0.494 -0.031 10.843 1.00 94.44 86 THR A CA 1
ATOM 647 C C . THR A 1 86 ? -1.619 0.811 10.251 1.00 94.44 86 THR A C 1
ATOM 649 O O . THR A 1 86 ? -2.450 1.333 10.996 1.00 94.44 86 THR A O 1
ATOM 652 N N . THR A 1 87 ? -1.684 0.923 8.922 1.00 93.62 87 THR A N 1
ATOM 653 C CA . THR A 1 87 ? -2.742 1.668 8.241 1.00 93.62 87 THR A CA 1
ATOM 654 C C . THR A 1 87 ? -4.117 1.068 8.531 1.00 93.62 87 THR A C 1
ATOM 656 O O . THR A 1 87 ? -4.350 -0.131 8.373 1.00 93.62 87 THR A O 1
ATOM 659 N N . SER A 1 88 ? -5.051 1.930 8.934 1.00 87.06 88 SER A N 1
ATOM 660 C CA . SER A 1 88 ? -6.457 1.579 9.121 1.00 87.06 88 SER A CA 1
ATOM 661 C C . SER A 1 88 ? -7.232 1.803 7.824 1.00 87.06 88 SER A C 1
ATOM 663 O O . SER A 1 88 ? -7.341 2.931 7.351 1.00 87.06 88 SER A O 1
ATOM 665 N N . TYR A 1 89 ? -7.817 0.736 7.280 1.00 80.81 89 TYR A N 1
ATOM 666 C CA . TYR A 1 89 ? -8.574 0.758 6.020 1.00 80.81 89 TYR A CA 1
ATOM 667 C C . TYR A 1 89 ? -10.093 0.918 6.221 1.00 80.81 89 TYR A C 1
ATOM 669 O O . TYR A 1 89 ? -10.886 0.520 5.368 1.00 80.81 89 TYR A O 1
ATOM 677 N N . SER A 1 90 ? -10.532 1.443 7.370 1.00 70.69 90 SER A N 1
ATOM 678 C CA . SER A 1 90 ? -11.960 1.628 7.644 1.00 70.69 90 SER A CA 1
ATOM 679 C C . SER A 1 90 ? -12.582 2.671 6.707 1.00 70.69 90 SER A C 1
ATOM 681 O O . SER A 1 90 ? -11.937 3.637 6.309 1.00 70.69 90 SER A O 1
ATOM 683 N N . THR A 1 91 ? -13.876 2.533 6.400 1.00 58.56 91 THR A N 1
ATOM 684 C CA . THR A 1 91 ? -14.634 3.491 5.565 1.00 58.56 91 THR A CA 1
ATOM 685 C C . THR A 1 91 ? -14.614 4.931 6.083 1.00 58.56 91 THR A C 1
ATOM 687 O O . THR A 1 91 ? -14.925 5.849 5.332 1.00 58.56 91 THR A O 1
ATOM 690 N N . GLU A 1 92 ? -14.292 5.140 7.360 1.00 56.88 92 GLU A N 1
ATOM 691 C CA . GLU A 1 92 ? -14.076 6.467 7.945 1.00 56.88 92 GLU A CA 1
ATOM 692 C C . GLU A 1 92 ? -12.641 6.967 7.724 1.00 56.88 92 GLU A C 1
ATOM 694 O O . GLU A 1 92 ? -12.457 8.137 7.409 1.00 56.88 92 GLU A O 1
ATOM 699 N N . GLY A 1 93 ? -11.644 6.074 7.774 1.00 58.06 93 GLY A N 1
ATOM 700 C CA . GLY A 1 93 ? -10.248 6.379 7.441 1.00 58.06 93 GLY A CA 1
ATOM 701 C C . GLY A 1 93 ? -9.987 6.615 5.947 1.00 58.06 93 GLY A C 1
ATOM 702 O O . GLY A 1 93 ? -9.028 7.295 5.605 1.00 58.06 93 GLY A O 1
ATOM 703 N N . LEU A 1 94 ? -10.854 6.108 5.063 1.00 56.03 94 LEU A N 1
ATOM 704 C CA . LEU A 1 94 ? -10.789 6.321 3.607 1.00 56.03 94 LEU A CA 1
ATOM 705 C C . LEU A 1 94 ? -11.523 7.587 3.134 1.00 56.03 94 LEU A C 1
ATOM 707 O O . LEU A 1 94 ? -11.568 7.860 1.932 1.00 56.03 94 LEU A O 1
ATOM 711 N N . ARG A 1 95 ? -12.138 8.357 4.044 1.00 50.09 95 ARG A N 1
ATOM 712 C CA . ARG A 1 95 ? -12.709 9.658 3.680 1.00 50.09 95 ARG A CA 1
ATOM 713 C C . ARG A 1 95 ? -11.569 10.664 3.508 1.00 50.09 95 ARG A C 1
ATOM 715 O O . ARG A 1 95 ? -10.679 10.699 4.358 1.00 50.09 95 ARG A O 1
ATOM 722 N N . PRO A 1 96 ? -11.611 11.530 2.474 1.00 48.75 96 PRO A N 1
ATOM 723 C CA . PRO A 1 96 ? -10.764 12.717 2.461 1.00 48.75 96 PRO A CA 1
ATOM 724 C C . PRO A 1 96 ? -10.927 13.427 3.810 1.00 48.75 96 PRO A C 1
ATOM 726 O O . PRO A 1 96 ? -12.070 13.483 4.286 1.00 48.75 96 PRO A O 1
ATOM 729 N N . PRO A 1 97 ? -9.854 13.961 4.430 1.00 49.44 97 PRO A N 1
ATOM 730 C CA . PRO A 1 97 ? -10.010 14.740 5.646 1.00 49.44 97 PRO A CA 1
ATOM 731 C C . PRO A 1 97 ? -11.058 15.804 5.345 1.00 49.44 97 PRO A C 1
ATOM 733 O O . PRO A 1 97 ? -10.873 16.633 4.449 1.00 49.44 97 PRO A O 1
ATOM 736 N N . THR A 1 98 ? -12.203 15.740 6.026 1.00 47.88 98 THR A N 1
ATOM 737 C CA . THR A 1 98 ? -13.153 16.843 5.994 1.00 47.88 98 THR A CA 1
ATOM 738 C C . THR A 1 98 ? -12.344 18.029 6.466 1.00 47.88 98 THR A C 1
ATOM 740 O O . THR A 1 98 ? -11.872 18.004 7.603 1.00 47.88 98 THR A O 1
ATOM 743 N N . ARG A 1 99 ? -12.075 18.984 5.567 1.00 42.66 99 ARG A N 1
ATOM 744 C CA . ARG A 1 99 ? -11.376 20.228 5.885 1.00 42.66 99 ARG A CA 1
ATOM 745 C C . ARG A 1 99 ? -11.958 20.706 7.205 1.00 42.66 99 ARG A C 1
ATOM 747 O O . ARG A 1 99 ? -13.142 21.029 7.230 1.00 42.66 99 ARG A O 1
ATOM 754 N N . SER A 1 100 ? -11.180 20.625 8.283 1.00 47.41 100 SER A N 1
ATOM 755 C CA . SER A 1 100 ? -11.681 20.972 9.603 1.00 47.41 100 SER A CA 1
ATOM 756 C C . SER A 1 100 ? -12.294 22.358 9.493 1.00 47.41 100 SER A C 1
ATOM 758 O O . SER A 1 100 ? -11.627 23.287 9.031 1.00 47.41 100 SER A O 1
ATOM 760 N N . GLU A 1 101 ? -13.575 22.464 9.833 1.00 46.06 101 GLU A N 1
ATOM 761 C CA . GLU A 1 101 ? -14.285 23.724 9.996 1.00 46.06 101 GLU A CA 1
ATOM 762 C C . GLU A 1 101 ? -13.627 24.491 11.148 1.00 46.06 101 GLU A C 1
ATOM 764 O O . GLU A 1 101 ? -14.123 24.550 12.270 1.00 46.06 101 GLU A O 1
ATOM 769 N N . THR A 1 102 ? -12.478 25.101 10.872 1.00 45.88 102 THR A N 1
ATOM 770 C CA . THR A 1 102 ? -11.937 26.198 11.665 1.00 45.88 102 THR A CA 1
ATOM 771 C C . THR A 1 102 ? -12.659 27.467 11.231 1.00 45.88 102 THR A C 1
ATOM 773 O O . THR A 1 102 ? -12.059 28.374 10.671 1.00 45.88 102 THR A O 1
ATOM 776 N N . GLU A 1 103 ? -13.972 27.526 11.439 1.00 48.75 103 GLU A N 1
ATOM 777 C CA . GLU A 1 103 ? -14.714 28.781 11.301 1.00 48.75 103 GLU A CA 1
ATOM 778 C C . GLU A 1 103 ? -15.867 28.858 12.305 1.00 48.75 103 GLU A C 1
ATOM 780 O O . GLU A 1 103 ? -17.014 29.164 12.001 1.00 48.75 103 GLU A O 1
ATOM 785 N N . THR A 1 104 ? -15.539 28.612 13.575 1.00 50.62 104 THR A N 1
ATOM 786 C CA . THR A 1 104 ? -16.290 29.213 14.681 1.00 50.62 104 THR A CA 1
ATOM 787 C C . THR A 1 104 ? -15.669 30.574 14.972 1.00 50.62 104 THR A C 1
ATOM 789 O O . THR A 1 104 ? -14.698 30.680 15.717 1.00 50.62 104 THR A O 1
ATOM 792 N N . GLY A 1 105 ? -16.213 31.622 14.348 1.00 40.72 105 GL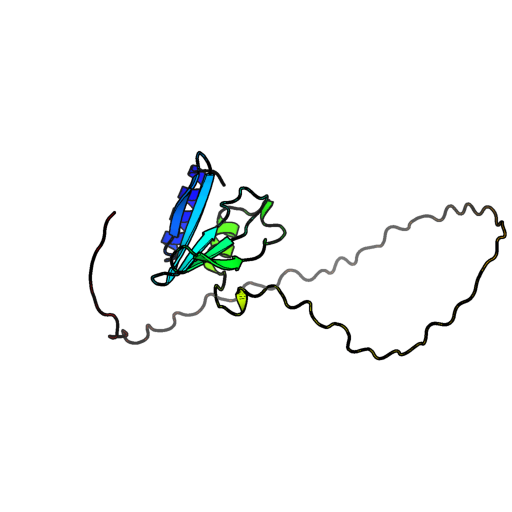Y A N 1
ATOM 793 C CA . GLY A 1 105 ? -15.678 32.974 14.510 1.00 40.72 105 GLY A CA 1
ATOM 794 C C . GLY A 1 105 ? -16.421 34.083 13.768 1.00 40.72 105 GLY A C 1
ATOM 795 O O . GLY A 1 105 ? -15.790 34.886 13.102 1.00 40.72 105 GLY A O 1
ATOM 796 N N . ARG A 1 106 ? -17.754 34.114 13.881 1.00 49.41 106 ARG A N 1
ATOM 797 C CA . ARG A 1 106 ? -18.647 35.286 13.747 1.00 49.41 106 ARG A CA 1
ATOM 798 C C . ARG A 1 106 ? -17.960 36.631 13.410 1.00 49.41 106 ARG A C 1
ATOM 800 O O . ARG A 1 106 ? -17.345 37.241 14.281 1.00 49.41 106 ARG A O 1
ATOM 807 N N . GLY A 1 107 ? -18.243 37.172 12.225 1.00 38.41 107 GLY A N 1
ATOM 808 C CA . GLY A 1 107 ? -17.922 38.558 11.877 1.00 38.41 107 GLY A CA 1
ATOM 809 C C . GLY A 1 107 ? -18.572 39.014 10.575 1.00 38.41 107 GLY A C 1
ATOM 810 O O . GLY A 1 107 ? -17.937 39.051 9.533 1.00 38.41 107 GLY A O 1
ATOM 811 N N . THR A 1 108 ? -19.854 39.362 10.635 1.00 50.34 108 THR A N 1
ATOM 812 C CA . THR A 1 108 ? -20.552 40.138 9.605 1.00 50.34 108 THR A CA 1
ATOM 813 C C . THR A 1 108 ? -19.847 41.474 9.356 1.00 50.34 108 THR A C 1
ATOM 815 O O . THR A 1 108 ? -19.819 42.314 10.255 1.00 50.34 108 THR A O 1
ATOM 818 N N . SER A 1 109 ? -19.394 41.733 8.132 1.00 44.75 109 SER A N 1
ATOM 819 C CA . SER A 1 109 ? -19.296 43.099 7.611 1.00 44.75 109 SER A CA 1
ATOM 820 C C . SER A 1 109 ? -19.533 43.129 6.102 1.00 44.75 109 SER A C 1
ATOM 822 O O . SER A 1 109 ? -18.735 42.721 5.267 1.00 44.75 109 SER A O 1
ATOM 824 N N . THR A 1 110 ? -20.736 43.599 5.810 1.00 41.38 110 THR A N 1
ATOM 825 C CA . THR A 1 110 ? -21.237 44.259 4.613 1.00 41.38 110 THR A CA 1
ATOM 826 C C . THR A 1 110 ? -20.152 44.839 3.704 1.00 41.38 110 THR A C 1
ATOM 828 O O . THR A 1 110 ? -19.339 45.661 4.126 1.00 41.38 110 THR A O 1
ATOM 831 N N . GLY A 1 111 ? -20.214 44.465 2.426 1.00 41.88 111 GLY A N 1
ATOM 832 C CA . GLY A 1 111 ? -19.488 45.143 1.363 1.00 41.88 111 GLY A CA 1
ATOM 833 C C . GLY A 1 111 ? -19.926 46.603 1.249 1.00 41.88 111 GLY A C 1
ATOM 834 O O . GLY A 1 111 ? -21.107 46.893 1.072 1.00 41.88 111 GLY A O 1
ATOM 835 N N . THR A 1 112 ? -18.948 47.501 1.311 1.00 40.56 112 THR A N 1
ATOM 836 C CA . THR A 1 112 ? -19.080 48.906 0.931 1.00 40.56 112 THR A CA 1
ATOM 837 C C . THR A 1 112 ? -17.909 49.244 0.022 1.00 40.56 112 THR A C 1
ATOM 839 O O . THR A 1 112 ? -16.748 49.066 0.381 1.00 40.56 112 THR A O 1
ATOM 842 N N . ALA A 1 113 ? -18.248 49.694 -1.182 1.00 40.81 113 ALA A N 1
ATOM 843 C CA . ALA A 1 113 ? -17.335 50.189 -2.196 1.00 40.81 113 ALA A CA 1
ATOM 844 C C . ALA A 1 113 ? -16.620 51.473 -1.749 1.00 40.81 113 ALA A C 1
ATOM 846 O O . ALA A 1 113 ? -17.257 52.338 -1.154 1.00 40.81 113 ALA A O 1
ATOM 847 N N . ALA A 1 114 ? -15.351 51.643 -2.133 1.00 36.56 114 ALA A N 1
ATOM 848 C CA . ALA A 1 114 ? -14.766 52.954 -2.421 1.00 36.56 114 ALA A CA 1
ATOM 849 C C . ALA A 1 114 ? -13.441 52.822 -3.188 1.00 36.56 114 ALA A C 1
ATOM 851 O O . ALA A 1 114 ? -12.641 51.917 -2.980 1.00 36.56 114 ALA A O 1
ATOM 852 N N . SER A 1 115 ? -13.276 53.763 -4.103 1.00 39.62 115 SER A N 1
ATOM 853 C CA . SER A 1 115 ? -12.277 53.945 -5.148 1.00 39.62 115 SER A CA 1
ATOM 854 C C . SER A 1 115 ? -11.038 54.755 -4.729 1.00 39.62 115 SER A C 1
ATOM 856 O O . SER A 1 115 ? -11.175 55.681 -3.940 1.00 39.62 115 SER A O 1
ATOM 858 N N . ALA A 1 116 ? -9.932 54.518 -5.453 1.00 38.09 116 ALA A N 1
ATOM 859 C CA . ALA A 1 116 ? -8.926 55.478 -5.961 1.00 38.09 116 ALA A CA 1
ATOM 860 C C . ALA A 1 116 ? -7.956 56.247 -5.017 1.00 38.09 116 ALA A C 1
ATOM 862 O O . ALA A 1 116 ? -8.335 56.760 -3.974 1.00 38.09 116 ALA A O 1
ATOM 863 N N . GLY A 1 117 ? -6.718 56.424 -5.526 1.00 35.12 117 GLY A N 1
ATOM 864 C CA . GLY A 1 117 ? -5.646 57.342 -5.070 1.00 35.12 117 GLY A CA 1
ATOM 865 C C . GLY A 1 117 ? -4.380 56.578 -4.637 1.00 35.12 117 GLY A C 1
ATOM 866 O O . GLY A 1 117 ? -4.459 55.821 -3.684 1.00 35.12 117 GLY A O 1
ATOM 867 N N . ALA A 1 118 ? -3.246 56.519 -5.353 1.00 39.28 118 ALA A N 1
ATOM 868 C CA . ALA A 1 118 ? -2.313 57.541 -5.871 1.00 39.28 118 ALA A CA 1
ATOM 869 C C . ALA A 1 118 ? -1.538 58.325 -4.781 1.00 39.28 118 ALA A C 1
ATOM 871 O O . ALA A 1 118 ? -2.158 59.016 -3.980 1.00 39.28 118 ALA A O 1
ATOM 872 N N . GLY A 1 119 ? -0.193 58.269 -4.838 1.00 34.81 119 GLY A N 1
ATOM 873 C CA . GLY A 1 119 ? 0.774 59.106 -4.086 1.00 34.81 119 GLY A CA 1
ATOM 874 C C . GLY A 1 119 ? 1.669 58.296 -3.128 1.00 34.81 119 GLY A C 1
ATOM 875 O O . GLY A 1 119 ? 1.151 57.748 -2.166 1.00 34.81 119 GLY A O 1
ATOM 876 N N . THR A 1 120 ? 2.920 57.950 -3.469 1.00 42.53 120 THR A N 1
ATOM 877 C CA . THR A 1 120 ? 4.203 58.710 -3.408 1.00 42.53 120 THR A CA 1
ATOM 878 C C . THR A 1 120 ? 4.918 58.691 -2.047 1.00 42.53 120 THR A C 1
ATOM 880 O O . THR A 1 120 ? 4.363 59.127 -1.047 1.00 42.53 120 THR A O 1
ATOM 883 N N . ASP A 1 121 ? 6.184 58.259 -2.124 1.00 38.25 121 ASP A N 1
ATOM 884 C CA . ASP A 1 121 ? 7.388 58.663 -1.375 1.00 38.25 121 ASP A CA 1
ATOM 885 C C . ASP A 1 121 ? 7.494 58.465 0.144 1.00 38.25 121 ASP A C 1
ATOM 887 O O . ASP A 1 121 ? 6.845 59.159 0.918 1.00 38.25 121 ASP A O 1
ATOM 891 N N . THR A 1 122 ? 8.462 57.634 0.564 1.00 49.00 122 THR A N 1
ATOM 892 C CA . THR A 1 122 ? 9.475 57.917 1.621 1.00 49.00 122 THR A CA 1
ATOM 893 C C . THR A 1 122 ? 10.514 56.779 1.596 1.00 49.00 122 THR A C 1
ATOM 895 O O . THR A 1 122 ? 10.156 55.611 1.687 1.00 49.00 122 THR A O 1
ATOM 898 N N . ASP A 1 123 ? 11.728 57.012 1.101 1.00 39.91 123 ASP A N 1
ATOM 899 C CA . ASP A 1 123 ? 12.936 57.506 1.789 1.00 39.91 123 ASP A CA 1
ATOM 900 C C . ASP A 1 123 ? 13.596 56.522 2.781 1.00 39.91 123 ASP A C 1
ATOM 902 O O . ASP A 1 123 ? 13.045 56.138 3.808 1.00 39.91 123 ASP A O 1
ATOM 906 N N . THR A 1 124 ? 14.802 56.134 2.366 1.00 46.97 124 THR A N 1
ATOM 907 C CA . THR A 1 124 ? 16.048 55.767 3.052 1.00 46.97 124 THR A CA 1
ATOM 908 C C . THR A 1 124 ? 16.060 55.592 4.576 1.00 46.97 124 THR A C 1
ATOM 910 O O . THR A 1 124 ? 15.775 56.502 5.345 1.00 46.97 124 THR A O 1
ATOM 913 N N . GLY A 1 125 ? 16.600 54.449 5.010 1.00 41.12 125 GLY A N 1
ATOM 914 C CA . GLY A 1 125 ? 16.994 54.204 6.397 1.00 41.12 125 GLY A CA 1
ATOM 915 C C . GLY A 1 125 ? 17.831 52.937 6.533 1.00 41.12 125 GLY A C 1
ATOM 916 O O . GLY A 1 125 ? 17.331 51.897 6.943 1.00 41.12 125 GLY A O 1
ATOM 917 N N . THR A 1 126 ? 19.103 53.023 6.145 1.00 48.56 126 THR A N 1
ATOM 918 C CA . THR A 1 126 ? 20.144 52.041 6.472 1.00 48.56 126 THR A CA 1
ATOM 919 C C . THR A 1 126 ? 20.374 52.045 7.982 1.00 48.56 126 THR A C 1
ATOM 921 O O . THR A 1 126 ? 20.913 53.018 8.502 1.00 48.56 126 THR A O 1
ATOM 924 N N . ASP A 1 127 ? 20.027 50.955 8.66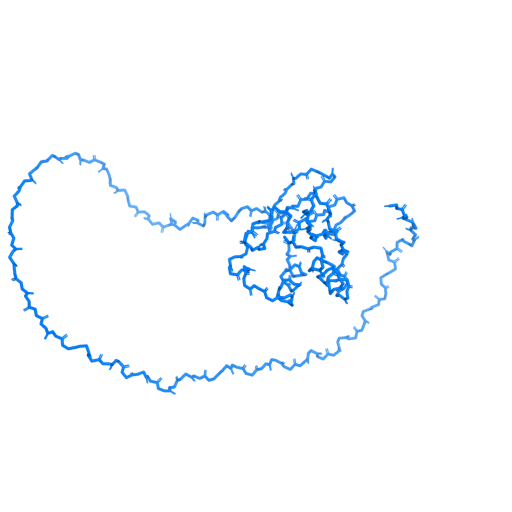5 1.00 45.34 127 ASP A N 1
ATOM 925 C CA . ASP A 1 127 ? 20.523 50.663 10.011 1.00 45.34 127 ASP A CA 1
ATOM 926 C C . ASP A 1 127 ? 21.152 49.266 10.019 1.00 45.34 127 ASP A C 1
ATOM 928 O O . ASP A 1 127 ? 20.511 48.250 9.741 1.00 45.34 127 ASP A O 1
ATOM 932 N N . ALA A 1 128 ? 22.461 49.253 10.254 1.00 46.88 128 ALA A N 1
ATOM 933 C CA . ALA A 1 128 ? 23.253 48.066 10.494 1.00 46.88 128 ALA A CA 1
ATOM 934 C C . ALA A 1 128 ? 23.213 47.768 12.000 1.00 46.88 128 ALA A C 1
ATOM 936 O O . ALA A 1 128 ? 24.087 48.199 12.751 1.00 46.88 128 ALA A O 1
ATOM 937 N N . GLY A 1 129 ? 22.194 47.023 12.427 1.00 41.84 129 GLY A N 1
ATOM 938 C CA . GLY A 1 129 ? 22.065 46.494 13.783 1.00 41.84 129 GLY A CA 1
ATOM 939 C C . GLY A 1 129 ? 22.530 45.040 13.846 1.00 41.84 129 GLY A C 1
ATOM 940 O O . GLY A 1 129 ? 21.974 44.174 13.173 1.00 41.84 129 GLY A O 1
ATOM 941 N N . GLY A 1 130 ? 23.573 44.776 14.635 1.00 45.88 130 GLY A N 1
ATOM 942 C CA . GLY A 1 130 ? 24.171 43.457 14.821 1.00 45.88 130 GLY A CA 1
ATOM 943 C C . GLY A 1 130 ? 23.182 42.405 15.327 1.00 45.88 130 GLY A C 1
ATOM 944 O O . GLY A 1 130 ? 22.445 42.624 16.287 1.00 45.88 130 GLY A O 1
ATOM 945 N N . VAL A 1 131 ? 23.205 41.236 14.689 1.00 51.03 131 VAL A N 1
ATOM 946 C CA . VAL A 1 131 ? 22.473 40.057 15.150 1.00 51.03 131 VAL A CA 1
ATOM 947 C C . VAL A 1 131 ? 23.305 39.418 16.257 1.00 51.03 131 VAL A C 1
ATOM 949 O O . VAL A 1 131 ? 24.320 38.776 15.996 1.00 51.03 131 VAL A O 1
ATOM 952 N N . GLY A 1 132 ? 22.905 39.664 17.503 1.00 45.06 132 GLY A N 1
ATOM 953 C CA . GLY A 1 132 ? 23.341 38.860 18.634 1.00 45.06 132 GLY A CA 1
ATOM 954 C C . GLY A 1 132 ? 22.863 37.426 18.433 1.00 45.06 132 GLY A C 1
ATOM 955 O O . GLY A 1 132 ? 21.679 37.186 18.196 1.00 45.06 132 GLY A O 1
ATOM 956 N N . GLU A 1 133 ? 23.804 36.494 18.486 1.00 52.81 133 GLU A N 1
ATOM 957 C CA . GLU A 1 133 ? 23.568 35.059 18.578 1.00 52.81 133 GLU A CA 1
ATOM 958 C C . GLU A 1 133 ? 22.659 34.791 19.796 1.00 52.81 133 GLU A C 1
ATOM 960 O O . GLU A 1 133 ? 23.006 35.207 20.905 1.00 52.81 133 GLU A O 1
ATOM 965 N N . PRO A 1 134 ? 21.464 34.194 19.634 1.00 57.81 134 PRO A N 1
ATOM 966 C CA . PRO A 1 134 ? 20.653 33.834 20.784 1.00 57.81 134 PRO A CA 1
ATOM 967 C C . PRO A 1 134 ? 21.311 32.651 21.497 1.00 57.81 134 PRO A C 1
ATOM 969 O O . PRO A 1 134 ? 21.345 31.539 20.972 1.00 57.81 134 PRO A O 1
ATOM 972 N N . ASP A 1 135 ? 21.820 32.920 22.697 1.00 56.16 135 ASP A N 1
ATOM 973 C CA . ASP A 1 135 ? 22.264 31.937 23.684 1.00 56.16 135 ASP A CA 1
ATOM 974 C C . ASP A 1 135 ? 21.130 30.918 23.905 1.00 56.16 135 ASP A C 1
ATOM 976 O O . ASP A 1 135 ? 20.090 31.219 24.503 1.00 56.16 135 ASP A O 1
ATOM 980 N N . LEU A 1 136 ? 21.278 29.723 23.330 1.00 66.69 136 LEU A N 1
ATOM 981 C CA . LEU A 1 136 ? 20.321 28.636 23.496 1.00 66.69 136 LEU A CA 1
ATOM 982 C C . LEU A 1 136 ? 20.488 28.058 24.910 1.00 66.69 136 LEU A C 1
ATOM 984 O O . LEU A 1 136 ? 21.589 27.622 25.258 1.00 66.69 136 LEU A O 1
ATOM 988 N N . PRO A 1 137 ? 19.426 27.984 25.735 1.00 62.59 137 PRO A N 1
ATOM 989 C CA . PRO A 1 137 ? 19.520 27.325 27.029 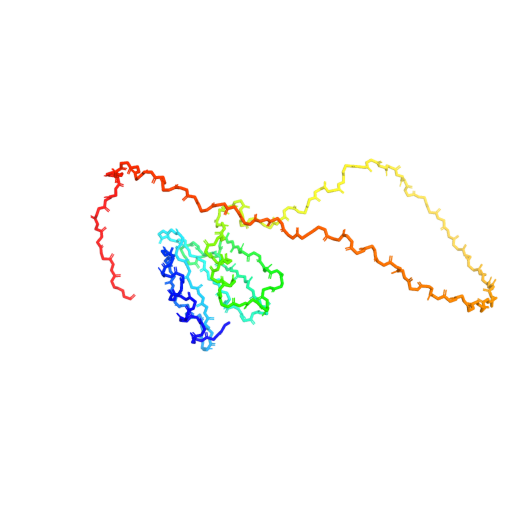1.00 62.59 137 PRO A CA 1
ATOM 990 C C . PRO A 1 137 ? 19.855 25.843 26.819 1.00 62.59 137 PRO A C 1
ATOM 992 O O . PRO A 1 137 ? 19.138 25.118 26.132 1.00 62.59 137 PRO A O 1
ATOM 995 N N . SER A 1 138 ? 20.945 25.386 27.437 1.00 63.34 138 SER A N 1
ATOM 996 C CA . SER A 1 138 ? 21.465 24.011 27.335 1.00 63.34 138 SER A CA 1
ATOM 997 C C . SER A 1 138 ? 20.629 22.957 28.085 1.00 63.34 138 SER A C 1
ATOM 999 O O . SER A 1 138 ? 21.093 21.840 28.292 1.00 63.34 138 SER A O 1
ATOM 1001 N N . ASP A 1 139 ? 19.392 23.278 28.462 1.00 65.25 139 ASP A N 1
ATOM 1002 C CA . ASP A 1 139 ? 18.482 22.395 29.193 1.00 65.25 139 ASP A CA 1
ATOM 1003 C C . ASP A 1 139 ? 17.328 21.938 28.290 1.00 65.25 139 ASP A C 1
ATOM 1005 O O . ASP A 1 139 ? 16.164 22.298 28.476 1.00 65.25 139 ASP A O 1
ATOM 1009 N N . ILE A 1 140 ? 17.650 21.120 27.283 1.00 68.12 140 ILE A N 1
ATOM 1010 C CA . ILE A 1 140 ? 16.644 20.259 26.654 1.00 68.12 140 ILE A CA 1
ATOM 1011 C C . ILE A 1 140 ? 16.620 18.960 27.469 1.00 68.12 140 ILE A C 1
ATOM 1013 O O . ILE A 1 140 ? 17.603 18.214 27.431 1.00 68.12 140 ILE A O 1
ATOM 1017 N N . PRO A 1 141 ? 15.540 18.657 28.216 1.00 70.12 141 PRO A N 1
ATOM 1018 C CA . PRO A 1 141 ? 15.428 17.373 28.890 1.00 70.12 141 PRO A CA 1
ATOM 1019 C C . PRO A 1 141 ? 15.491 16.257 27.843 1.00 70.12 141 PRO A C 1
ATOM 1021 O O . PRO A 1 141 ? 14.783 16.292 26.835 1.00 70.12 141 PRO A O 1
ATOM 1024 N N . GLY A 1 142 ? 16.374 15.284 28.074 1.00 75.44 142 GLY A N 1
ATOM 1025 C CA . GLY A 1 142 ? 16.535 14.127 27.198 1.00 75.44 142 GLY A CA 1
ATOM 1026 C C . GLY A 1 142 ? 15.216 13.369 26.987 1.00 75.44 142 GLY A C 1
ATOM 1027 O O . GLY A 1 142 ? 14.294 13.485 27.802 1.00 75.44 142 GLY A O 1
ATOM 1028 N N . PRO A 1 143 ? 15.105 12.591 25.896 1.00 79.06 143 PRO A N 1
ATOM 1029 C CA . PRO A 1 143 ? 13.881 11.868 25.577 1.00 79.06 143 PRO A CA 1
ATOM 1030 C C . PRO A 1 143 ? 13.471 10.949 26.741 1.00 79.06 143 PRO A C 1
ATOM 1032 O O . PRO A 1 143 ? 14.340 10.350 27.383 1.00 79.06 143 PRO A O 1
ATOM 1035 N N . PRO A 1 144 ? 12.162 10.816 27.024 1.00 80.62 144 PRO A N 1
ATOM 1036 C CA . PRO A 1 144 ? 11.688 9.927 28.074 1.00 80.62 144 PRO A CA 1
ATOM 1037 C C . PRO A 1 144 ? 12.120 8.486 27.782 1.00 80.62 144 PRO A C 1
ATOM 1039 O O . PRO A 1 144 ? 12.136 8.046 26.630 1.00 80.62 144 PRO A O 1
ATOM 1042 N N . ALA A 1 145 ? 12.469 7.750 28.838 1.00 81.38 145 ALA A N 1
ATOM 1043 C CA . ALA A 1 145 ? 12.833 6.343 28.733 1.00 81.38 145 ALA A CA 1
ATOM 1044 C C . ALA A 1 145 ? 11.709 5.532 28.051 1.00 81.38 145 ALA A C 1
ATOM 1046 O O . ALA A 1 145 ? 10.527 5.807 28.293 1.00 81.38 145 ALA A O 1
ATOM 1047 N N . PRO A 1 146 ? 12.047 4.528 27.220 1.00 79.69 146 PRO A N 1
ATOM 1048 C CA . PRO A 1 146 ? 11.047 3.681 26.585 1.00 79.69 146 PRO A CA 1
ATOM 1049 C C . PRO A 1 146 ? 10.215 2.939 27.645 1.00 79.69 146 PRO A C 1
ATOM 1051 O O . PRO A 1 146 ? 10.750 2.571 28.698 1.00 79.69 146 PRO A O 1
ATOM 1054 N N . PRO A 1 147 ? 8.916 2.696 27.390 1.00 80.94 147 PRO A N 1
ATOM 1055 C CA . PRO A 1 147 ? 8.089 1.919 28.302 1.00 80.94 147 PRO A CA 1
ATOM 1056 C C . PRO A 1 147 ? 8.650 0.494 28.455 1.00 80.94 147 PRO A C 1
ATOM 1058 O O . PRO A 1 147 ? 9.231 -0.044 27.506 1.00 80.94 147 PRO A O 1
ATOM 1061 N N . PRO A 1 148 ? 8.478 -0.141 29.629 1.00 81.12 148 PRO A N 1
ATOM 1062 C CA . PRO A 1 148 ? 8.886 -1.526 29.817 1.00 81.12 148 PRO A CA 1
ATOM 1063 C C . PRO A 1 148 ? 8.134 -2.447 28.841 1.00 81.12 148 PRO A C 1
ATOM 1065 O O . PRO A 1 148 ? 6.995 -2.143 28.466 1.00 81.12 148 PRO A O 1
ATOM 1068 N N . PRO A 1 149 ? 8.735 -3.581 28.436 1.00 73.75 149 PRO A N 1
ATOM 1069 C CA . PRO A 1 149 ? 8.064 -4.551 27.581 1.00 73.75 149 PRO A CA 1
ATOM 1070 C C . PRO A 1 149 ? 6.759 -5.002 28.240 1.00 73.75 149 PRO A C 1
ATOM 1072 O O . PRO A 1 149 ? 6.722 -5.289 29.439 1.00 73.75 149 PRO A O 1
ATOM 1075 N N . ALA A 1 150 ? 5.682 -5.037 27.453 1.00 64.94 150 ALA A N 1
ATOM 1076 C CA . ALA A 1 150 ? 4.386 -5.508 27.912 1.00 64.94 150 ALA A CA 1
ATOM 1077 C C . ALA A 1 150 ? 4.540 -6.919 28.496 1.00 64.94 150 ALA A C 1
ATOM 1079 O O . ALA A 1 150 ? 4.969 -7.838 27.800 1.00 64.94 150 ALA A O 1
ATOM 1080 N N . ALA A 1 151 ? 4.210 -7.072 29.779 1.00 63.97 151 ALA A N 1
ATOM 1081 C CA . ALA A 1 151 ? 4.136 -8.373 30.420 1.00 63.97 151 ALA A CA 1
ATOM 1082 C C . ALA A 1 151 ? 3.170 -9.271 29.634 1.00 63.97 151 ALA A C 1
ATOM 1084 O O . ALA A 1 151 ? 2.080 -8.824 29.259 1.00 63.97 151 ALA A O 1
ATOM 1085 N N . ASP A 1 152 ? 3.589 -10.515 29.397 1.00 56.72 152 ASP A N 1
ATOM 1086 C CA . ASP A 1 152 ? 2.820 -11.559 28.723 1.00 56.72 152 ASP A CA 1
ATOM 1087 C C . ASP A 1 152 ? 1.369 -11.574 29.217 1.00 56.72 152 ASP A C 1
ATOM 1089 O O . ASP A 1 152 ? 1.061 -12.006 30.333 1.00 56.72 152 ASP A O 1
ATOM 1093 N N . ARG A 1 153 ? 0.447 -11.094 28.374 1.00 54.25 153 ARG A N 1
ATOM 1094 C CA . ARG A 1 153 ? -0.981 -11.328 28.591 1.00 54.25 153 ARG A CA 1
ATOM 1095 C C . ARG A 1 153 ? -1.212 -12.827 28.384 1.00 54.25 153 ARG A C 1
ATOM 1097 O O . ARG A 1 153 ? -0.835 -13.341 27.330 1.00 54.25 153 ARG A O 1
ATOM 1104 N N . PRO A 1 154 ? -1.844 -13.537 29.332 1.00 55.62 154 PRO A N 1
ATOM 1105 C CA . PRO A 1 154 ? -2.159 -14.942 29.135 1.00 55.62 154 PRO A CA 1
ATOM 1106 C C . PRO A 1 154 ? -3.082 -15.096 27.924 1.00 55.62 154 PRO A C 1
ATOM 1108 O O . PRO A 1 154 ? -4.032 -14.328 27.747 1.00 55.62 154 PRO A O 1
ATOM 1111 N N . ALA A 1 155 ? -2.775 -16.092 27.093 1.00 56.53 155 ALA A N 1
ATOM 1112 C CA . ALA A 1 155 ? -3.559 -16.460 25.927 1.00 56.53 155 ALA A CA 1
ATOM 1113 C C . ALA A 1 155 ? -5.035 -16.630 26.317 1.00 56.53 155 ALA A C 1
ATOM 1115 O O . ALA A 1 155 ? -5.385 -17.479 27.140 1.00 56.53 155 ALA A O 1
ATOM 1116 N N . GLY A 1 156 ? -5.898 -15.799 25.731 1.00 62.06 156 GLY A N 1
ATOM 1117 C CA . GLY A 1 156 ? -7.341 -15.993 25.804 1.00 62.06 156 GLY A CA 1
ATOM 1118 C C . GLY A 1 156 ? -7.739 -17.347 25.199 1.00 62.06 156 GLY A C 1
ATOM 1119 O O . GLY A 1 156 ? -6.988 -17.910 24.396 1.00 62.06 156 GLY A O 1
ATOM 1120 N N . PRO A 1 157 ? -8.902 -17.895 25.584 1.00 63.69 157 PRO A N 1
ATOM 1121 C CA . PRO A 1 157 ? -9.341 -19.203 25.115 1.00 63.69 157 PRO A CA 1
ATOM 1122 C C . PRO A 1 157 ? -9.485 -19.222 23.583 1.00 63.69 157 PRO A C 1
ATOM 1124 O O . PRO A 1 157 ? -9.842 -18.201 22.989 1.00 63.69 157 PRO A O 1
ATOM 1127 N N . PRO A 1 158 ? -9.224 -20.368 22.929 1.00 55.59 158 PRO A N 1
ATOM 1128 C CA . PRO A 1 158 ? -9.332 -20.480 21.483 1.00 55.59 158 PRO A CA 1
ATOM 1129 C C . PRO A 1 158 ? -10.773 -20.216 21.033 1.00 55.59 158 PRO A C 1
ATOM 1131 O O . PRO A 1 158 ? -11.710 -20.901 21.441 1.00 55.59 158 PRO A O 1
ATOM 1134 N N . ASP A 1 159 ? -10.941 -19.220 20.165 1.00 55.62 159 ASP A N 1
ATOM 1135 C CA . ASP A 1 159 ? -12.206 -18.965 19.487 1.00 55.62 159 ASP A CA 1
ATOM 1136 C C . ASP A 1 159 ? -12.479 -20.090 18.474 1.00 55.62 159 ASP A C 1
ATOM 1138 O O . ASP A 1 159 ? -11.772 -20.263 17.476 1.00 55.62 159 ASP A O 1
ATOM 1142 N N . HIS A 1 160 ? -13.513 -20.885 18.747 1.00 53.53 160 HIS A N 1
ATOM 1143 C CA . HIS A 1 160 ? -13.955 -21.998 17.910 1.00 53.53 160 HIS A CA 1
ATOM 1144 C C . HIS A 1 160 ? -14.840 -21.568 16.721 1.00 53.53 160 HIS A C 1
ATOM 1146 O O . HIS A 1 160 ? -15.423 -22.427 16.060 1.00 53.53 160 HIS A O 1
ATOM 1152 N N . ARG A 1 161 ? -14.929 -20.272 16.382 1.00 49.06 161 ARG A N 1
ATOM 1153 C CA . ARG A 1 161 ? -15.712 -19.779 15.228 1.00 49.06 161 ARG A CA 1
ATOM 1154 C C . ARG A 1 161 ? -14.915 -19.546 13.939 1.00 49.06 161 ARG A C 1
ATOM 1156 O O . ARG A 1 161 ? -15.282 -18.698 13.132 1.00 49.06 161 ARG A O 1
ATOM 1163 N N . ARG A 1 162 ? -13.863 -20.326 13.676 1.00 47.31 162 ARG A N 1
ATOM 1164 C CA . ARG A 1 162 ? -13.239 -20.374 12.338 1.00 47.31 162 ARG A CA 1
ATOM 1165 C C . ARG A 1 162 ? -13.712 -21.611 11.569 1.00 47.31 162 ARG A C 1
ATOM 1167 O O . ARG A 1 162 ? -13.278 -22.713 11.916 1.00 47.31 162 ARG A O 1
ATOM 1174 N N . PRO A 1 163 ? -14.535 -21.486 10.511 1.00 45.38 163 PRO A N 1
ATOM 1175 C CA . PRO A 1 163 ? -14.699 -22.590 9.581 1.00 45.38 163 PRO A CA 1
ATOM 1176 C C . PRO A 1 163 ? -13.353 -22.858 8.899 1.00 45.38 163 PRO A C 1
ATOM 1178 O O . PRO A 1 163 ? -12.740 -21.985 8.285 1.00 45.38 163 PRO A O 1
ATOM 1181 N N . LYS A 1 164 ? -12.864 -24.087 9.072 1.00 48.72 164 LYS A N 1
ATOM 1182 C CA . LYS A 1 164 ? -11.682 -24.606 8.391 1.00 48.72 164 LYS A CA 1
ATOM 1183 C C . LYS A 1 164 ? -12.037 -24.985 6.958 1.00 48.72 164 LYS A C 1
ATOM 1185 O O . LYS A 1 164 ? -12.935 -25.792 6.735 1.00 48.72 164 LYS A O 1
ATOM 1190 N N . GLY A 1 165 ? -11.225 -24.512 6.022 1.00 34.88 165 GLY A N 1
ATOM 1191 C CA . GLY A 1 165 ? -11.199 -24.958 4.631 1.00 34.88 165 GLY A CA 1
ATOM 1192 C C . GLY A 1 165 ? -11.380 -23.785 3.672 1.00 34.88 165 GLY A C 1
ATOM 1193 O O . GLY A 1 165 ? -12.068 -22.836 3.995 1.00 34.88 165 GLY A O 1
ATOM 1194 N N . ARG A 1 166 ? -10.819 -23.776 2.470 1.00 39.34 166 ARG A N 1
ATOM 1195 C CA . ARG A 1 166 ? -10.037 -24.773 1.734 1.00 39.34 166 ARG A CA 1
ATOM 1196 C C . ARG A 1 166 ? -9.775 -24.093 0.369 1.00 39.34 166 ARG A C 1
ATOM 1198 O O . ARG A 1 166 ? -10.753 -23.669 -0.231 1.00 39.34 166 ARG A O 1
ATOM 1205 N N . TRP A 1 167 ? -8.526 -24.079 -0.122 1.00 38.19 167 TRP A N 1
ATOM 1206 C CA . TRP A 1 167 ? -8.129 -23.748 -1.517 1.00 38.19 167 TRP A CA 1
ATOM 1207 C C . TRP A 1 167 ? -8.329 -22.260 -1.928 1.00 38.19 167 TRP A C 1
ATOM 1209 O O . TRP A 1 167 ? -9.177 -21.581 -1.375 1.00 38.19 167 TRP A O 1
ATOM 1219 N N . TRP A 1 168 ? -7.547 -21.636 -2.819 1.00 39.69 168 TRP A N 1
ATOM 1220 C CA . TRP A 1 168 ? -7.091 -22.099 -4.132 1.00 39.69 168 TRP A CA 1
ATOM 1221 C C . TRP A 1 168 ? -5.786 -21.435 -4.599 1.00 39.69 168 TRP A C 1
ATOM 1223 O O . TRP A 1 168 ? -5.489 -20.292 -4.270 1.00 39.69 168 TRP A O 1
ATOM 1233 N N . ARG A 1 169 ? -5.053 -22.187 -5.430 1.00 32.19 169 ARG A N 1
ATOM 1234 C CA . ARG A 1 169 ? -4.107 -21.683 -6.431 1.00 32.19 169 ARG A CA 1
ATOM 1235 C C . ARG A 1 169 ? -4.898 -20.995 -7.550 1.00 32.19 169 ARG A C 1
ATOM 1237 O O . ARG A 1 169 ? -5.832 -21.623 -8.047 1.00 32.19 169 ARG A O 1
ATOM 1244 N N . ARG A 1 170 ? -4.439 -19.848 -8.038 1.00 39.84 170 ARG A N 1
ATOM 1245 C CA . ARG A 1 170 ? -3.934 -19.678 -9.408 1.00 39.84 170 ARG A CA 1
ATOM 1246 C C . ARG A 1 170 ? -3.243 -18.327 -9.515 1.00 39.84 170 ARG A C 1
ATOM 1248 O O . ARG A 1 170 ? -3.756 -17.381 -8.890 1.00 39.84 170 ARG A O 1
#